Protein AF-A0A645DR63-F1 (afdb_monomer)

Foldseek 3Di:
DADVVVLAFAQDDDPVLVVVVQDHRAGSPPSDNPAPLVVQLVLDLVCLVSLLVVLCSHNQQVCLNPPDADDPQQLVVVVPDDPVRLLVVLLVQLCVQQVAAPVRDPCFPPQDDPPDYLLSSLCRNNLSRGLSSCCRRHVQHSRHGQDVVNSNSSSSSSVVSVVVSND

Mean predicted aligned error: 3.72 Å

Sequence (167 aa):
MTDCTNNLHSFRTNKTLQKKGVEKGCCRECRSSLVDWERIYKKDITDFDYLRDAFKLEMIRNVFWTIKQPDEKMKKYIHDKSPEQLEELVHKRLKTTLSKPKKENDWDGRQTPFDGNLINWAQHATGTCCRQCLEEWYGIGANSEISDSDYAYLGQVILQYISEKME

Radius of gyration: 15.8 Å; Cα contacts (8 Å, |Δi|>4): 211; chains: 1; bounding box: 40×32×43 Å

Structure (mmCIF, N/CA/C/O backbone):
data_AF-A0A645DR63-F1
#
_entry.id   AF-A0A645DR63-F1
#
loop_
_atom_site.group_PDB
_atom_site.id
_atom_site.type_symbol
_atom_site.label_atom_id
_atom_site.label_alt_id
_atom_site.label_comp_id
_atom_site.label_asym_id
_atom_site.label_entity_id
_atom_site.label_seq_id
_atom_site.pdbx_PDB_ins_code
_atom_site.Cartn_x
_atom_site.Cartn_y
_atom_site.Cartn_z
_atom_site.occupancy
_atom_site.B_iso_or_equiv
_atom_site.auth_seq_id
_atom_site.auth_comp_id
_atom_site.auth_asym_id
_atom_site.auth_atom_id
_atom_site.pdbx_PDB_model_num
ATOM 1 N N . MET A 1 1 ? 17.002 3.287 -0.727 1.00 72.75 1 MET A N 1
ATOM 2 C CA . MET A 1 1 ? 18.080 2.508 -0.098 1.00 72.75 1 MET A CA 1
ATOM 3 C C . MET A 1 1 ? 17.731 1.043 -0.282 1.00 72.75 1 MET A C 1
ATOM 5 O O . MET A 1 1 ? 16.552 0.764 -0.472 1.00 72.75 1 MET A O 1
ATOM 9 N N . THR A 1 2 ? 18.714 0.161 -0.304 1.00 87.81 2 THR A N 1
ATOM 10 C CA . THR A 1 2 ? 18.552 -1.283 -0.511 1.00 87.81 2 THR A CA 1
ATOM 11 C C . THR A 1 2 ? 19.573 -1.989 0.372 1.00 87.81 2 THR A C 1
ATOM 13 O O . THR A 1 2 ? 20.623 -1.422 0.657 1.00 87.81 2 THR A O 1
ATOM 16 N N . ASP A 1 3 ? 19.233 -3.184 0.831 1.00 93.19 3 ASP A N 1
ATOM 17 C CA . ASP A 1 3 ? 20.101 -4.101 1.565 1.00 93.19 3 ASP A CA 1
ATOM 18 C C . ASP A 1 3 ? 19.784 -5.514 1.058 1.00 93.19 3 ASP A C 1
ATOM 20 O O . ASP A 1 3 ? 19.113 -6.328 1.697 1.00 93.19 3 ASP A O 1
ATOM 24 N N . CYS A 1 4 ? 20.201 -5.757 -0.188 1.00 94.44 4 CYS A N 1
ATOM 25 C CA . CYS A 1 4 ? 19.862 -6.982 -0.909 1.00 94.44 4 CYS A CA 1
ATOM 26 C C . CYS A 1 4 ? 20.424 -8.228 -0.207 1.00 94.44 4 CYS A C 1
ATOM 28 O O . CYS A 1 4 ? 19.837 -9.300 -0.317 1.00 94.44 4 CYS A O 1
ATOM 30 N N . THR A 1 5 ? 21.531 -8.082 0.529 1.00 94.38 5 THR A N 1
ATOM 31 C CA . THR A 1 5 ? 22.155 -9.143 1.331 1.00 94.38 5 THR A CA 1
ATOM 32 C C . THR A 1 5 ? 21.250 -9.656 2.444 1.00 94.38 5 THR A C 1
ATOM 34 O O . THR A 1 5 ? 21.256 -10.852 2.715 1.00 94.38 5 THR A O 1
ATOM 37 N N . ASN A 1 6 ? 20.421 -8.786 3.026 1.00 92.62 6 ASN A N 1
ATOM 38 C CA . ASN A 1 6 ? 19.430 -9.148 4.042 1.00 92.62 6 ASN A CA 1
ATOM 39 C C . ASN A 1 6 ? 18.011 -9.299 3.463 1.00 92.62 6 ASN A C 1
ATOM 41 O O . ASN A 1 6 ? 17.025 -9.213 4.190 1.00 92.62 6 ASN A O 1
ATOM 45 N N . ASN A 1 7 ? 17.899 -9.525 2.149 1.00 93.69 7 ASN A N 1
ATOM 46 C CA . ASN A 1 7 ? 16.634 -9.674 1.428 1.00 93.69 7 ASN A CA 1
ATOM 47 C C . ASN A 1 7 ? 15.703 -8.440 1.501 1.00 93.69 7 ASN A C 1
ATOM 49 O O . ASN A 1 7 ? 14.481 -8.572 1.433 1.00 93.69 7 ASN A O 1
ATOM 53 N N . LEU A 1 8 ? 16.283 -7.238 1.616 1.00 95.69 8 LEU A N 1
ATOM 54 C CA . LEU A 1 8 ? 15.565 -5.961 1.635 1.00 95.69 8 LEU A CA 1
ATOM 55 C C . LEU A 1 8 ? 15.841 -5.168 0.353 1.00 95.69 8 LEU A C 1
ATOM 57 O O . LEU A 1 8 ? 16.920 -4.620 0.120 1.00 95.69 8 LEU A O 1
ATOM 61 N N . HIS A 1 9 ? 14.826 -5.066 -0.489 1.00 96.12 9 HIS A N 1
ATOM 62 C CA . HIS A 1 9 ? 14.916 -4.588 -1.863 1.00 96.12 9 HIS A CA 1
ATOM 63 C C . HIS A 1 9 ? 14.176 -3.264 -2.055 1.00 96.12 9 HIS A C 1
ATOM 65 O O . HIS A 1 9 ? 13.557 -2.713 -1.148 1.00 96.12 9 HIS A O 1
ATOM 71 N N . SER A 1 10 ? 14.264 -2.701 -3.255 1.00 94.50 10 SER A N 1
ATOM 72 C CA . SER A 1 10 ? 13.472 -1.538 -3.655 1.00 94.50 10 SER A CA 1
ATOM 73 C C . SER A 1 10 ? 13.121 -1.707 -5.121 1.00 94.50 10 SER A C 1
ATOM 75 O O . SER A 1 10 ? 14.017 -1.747 -5.967 1.00 94.50 10 SER A O 1
ATOM 77 N N . PHE A 1 11 ? 11.829 -1.854 -5.394 1.00 94.25 11 PHE A N 1
ATOM 78 C CA . PHE A 1 11 ? 11.312 -2.260 -6.702 1.00 94.25 11 PHE A CA 1
ATOM 79 C C . PHE A 1 11 ? 10.943 -1.072 -7.594 1.00 94.25 11 PHE A C 1
ATOM 81 O O . PHE A 1 11 ? 10.876 -1.179 -8.821 1.00 94.25 11 PHE A O 1
ATOM 88 N N . ARG A 1 12 ? 10.784 0.106 -6.988 1.00 89.62 12 ARG A N 1
ATOM 89 C CA . ARG A 1 12 ? 10.609 1.358 -7.707 1.00 89.62 12 ARG A CA 1
ATOM 90 C C . ARG A 1 12 ? 11.807 1.665 -8.600 1.00 89.62 12 ARG A C 1
ATOM 92 O O . ARG A 1 12 ? 12.928 1.894 -8.135 1.00 89.62 12 ARG A O 1
ATOM 99 N N . THR A 1 13 ? 11.527 1.813 -9.889 1.00 85.81 13 THR A N 1
ATOM 100 C CA . THR A 1 13 ? 12.512 2.225 -10.893 1.00 85.81 13 THR A CA 1
ATOM 101 C C . THR A 1 13 ? 12.277 3.669 -11.342 1.00 85.81 13 THR A C 1
ATOM 103 O O . THR A 1 13 ? 11.311 4.331 -10.959 1.00 85.81 13 THR A O 1
ATOM 106 N N . ASN A 1 14 ? 13.206 4.204 -12.131 1.00 87.69 14 ASN A N 1
ATOM 107 C CA . ASN A 1 14 ? 13.060 5.489 -12.808 1.00 87.69 14 ASN A CA 1
ATOM 108 C C . ASN A 1 14 ? 13.636 5.386 -14.227 1.00 87.6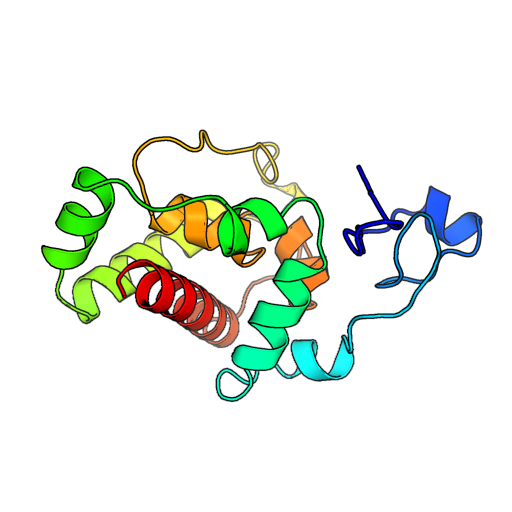9 14 ASN A C 1
ATOM 110 O O . ASN A 1 14 ? 14.319 4.414 -14.553 1.00 87.69 14 ASN A O 1
ATOM 114 N N . LYS A 1 15 ? 13.404 6.403 -15.065 1.00 88.69 15 LYS A N 1
ATOM 115 C CA . LYS A 1 15 ? 13.863 6.406 -16.467 1.00 88.69 15 LYS A CA 1
ATOM 116 C C . LYS A 1 15 ? 15.371 6.161 -16.606 1.00 88.69 15 LYS A C 1
ATOM 118 O O . LYS A 1 15 ? 15.798 5.520 -17.558 1.00 88.69 15 LYS A O 1
ATOM 123 N N . THR A 1 16 ? 16.180 6.651 -15.669 1.00 91.62 16 THR A N 1
ATOM 124 C CA . THR A 1 16 ? 17.636 6.450 -15.685 1.00 91.62 16 THR A CA 1
ATOM 125 C C . THR A 1 16 ? 18.006 4.992 -15.426 1.00 91.62 16 THR A C 1
ATOM 127 O O . THR A 1 16 ? 18.857 4.452 -16.124 1.00 91.62 16 THR A O 1
ATOM 130 N N . LEU A 1 17 ? 17.362 4.340 -14.456 1.00 90.00 17 LEU A N 1
ATOM 131 C CA . LEU A 1 17 ? 17.579 2.923 -14.152 1.00 90.00 17 LEU A CA 1
ATOM 132 C C . LEU A 1 17 ? 17.078 2.017 -15.281 1.00 90.00 17 LEU A C 1
ATOM 134 O O . LEU A 1 17 ? 17.780 1.088 -15.668 1.00 90.00 17 LEU A O 1
ATOM 138 N N . GLN A 1 18 ? 15.930 2.343 -15.875 1.00 90.00 18 GLN A N 1
ATOM 139 C CA . GLN A 1 18 ? 15.395 1.614 -17.029 1.00 90.00 18 GLN A CA 1
ATOM 140 C C . GLN A 1 18 ? 16.350 1.678 -18.227 1.00 90.00 18 GLN A C 1
ATOM 142 O O . GLN A 1 18 ? 16.652 0.655 -18.830 1.00 90.00 18 GLN A O 1
ATOM 147 N N . LYS A 1 19 ? 16.936 2.851 -18.510 1.00 92.62 19 LYS A N 1
ATOM 148 C CA . LYS A 1 19 ? 17.990 2.993 -19.534 1.00 92.62 19 LYS A CA 1
ATOM 149 C C . LYS A 1 19 ? 19.247 2.167 -19.240 1.00 92.62 19 LYS A C 1
ATOM 151 O O . LYS A 1 19 ? 19.984 1.846 -20.163 1.00 92.62 19 LYS A O 1
ATOM 156 N N . LYS A 1 20 ? 19.501 1.830 -17.973 1.00 91.25 20 LYS A N 1
ATOM 157 C CA . LYS A 1 20 ? 20.594 0.941 -17.543 1.00 91.25 20 LYS A CA 1
ATOM 158 C C . LYS A 1 20 ? 20.196 -0.546 -17.542 1.00 91.25 20 LYS A C 1
ATOM 160 O O . LYS A 1 20 ? 20.964 -1.368 -17.043 1.00 91.25 20 LYS A O 1
ATOM 165 N N . GLY A 1 21 ? 19.021 -0.884 -18.078 1.00 91.31 21 GLY A N 1
ATOM 166 C CA . GLY A 1 21 ? 18.520 -2.256 -18.191 1.00 91.31 21 GLY A CA 1
ATOM 167 C C . GLY A 1 21 ? 17.863 -2.800 -16.922 1.00 91.31 21 GLY A C 1
ATOM 168 O O . GLY A 1 21 ? 17.764 -4.011 -16.772 1.00 91.31 21 GLY A O 1
ATOM 169 N N . VAL A 1 22 ? 17.455 -1.941 -15.981 1.00 91.88 22 VAL A N 1
ATOM 170 C CA . VAL A 1 22 ? 16.666 -2.371 -14.815 1.00 91.88 22 VAL A CA 1
ATOM 171 C C . VAL A 1 22 ? 15.188 -2.395 -15.195 1.00 91.88 22 VAL A C 1
ATOM 173 O O . VAL A 1 22 ? 14.578 -1.342 -15.402 1.00 91.88 22 VAL A O 1
ATOM 176 N N . GLU A 1 23 ? 14.619 -3.592 -15.270 1.00 91.19 23 GLU A N 1
ATOM 177 C CA . GLU A 1 23 ? 13.201 -3.803 -15.565 1.00 91.19 23 GLU A CA 1
ATOM 178 C C . GLU A 1 23 ? 12.292 -3.268 -14.449 1.00 91.19 23 GLU A C 1
ATOM 180 O O . GLU A 1 23 ? 12.668 -3.224 -13.274 1.00 91.19 23 GLU A O 1
ATOM 185 N N . LYS A 1 24 ? 11.084 -2.818 -14.815 1.00 90.19 24 LYS A N 1
ATOM 186 C CA . LYS A 1 24 ? 10.094 -2.322 -13.847 1.00 90.19 24 LYS A CA 1
ATOM 187 C C . LYS A 1 24 ? 9.669 -3.469 -12.926 1.00 90.19 24 LYS A C 1
ATOM 189 O O . LYS A 1 24 ? 9.318 -4.532 -13.413 1.00 90.19 24 LYS A O 1
ATOM 194 N N . GLY A 1 25 ? 9.670 -3.224 -11.615 1.00 91.06 25 GLY A N 1
ATOM 195 C CA . GLY A 1 25 ? 9.283 -4.227 -10.623 1.00 91.06 25 GLY A CA 1
ATOM 196 C C . GLY A 1 25 ? 10.430 -5.135 -10.164 1.00 91.06 25 GLY A C 1
ATOM 197 O O . GLY A 1 25 ? 10.287 -5.836 -9.165 1.00 91.06 25 GLY A O 1
ATOM 198 N N . CYS A 1 26 ? 11.591 -5.082 -10.820 1.00 94.38 26 CYS A N 1
ATOM 199 C CA . CYS A 1 26 ? 12.804 -5.727 -10.328 1.00 94.38 26 CYS A CA 1
ATOM 200 C C . CYS A 1 26 ? 13.499 -4.857 -9.277 1.00 94.38 26 CYS A C 1
ATOM 202 O O . CYS A 1 26 ? 13.377 -3.627 -9.267 1.00 94.38 26 CYS A O 1
ATOM 204 N N . CYS A 1 27 ? 14.287 -5.487 -8.406 1.00 95.19 27 CYS A N 1
ATOM 205 C CA . CYS A 1 27 ? 15.115 -4.756 -7.461 1.00 95.19 27 CYS A CA 1
ATOM 206 C C . CYS A 1 27 ? 16.063 -3.812 -8.210 1.00 95.19 27 CYS A C 1
ATOM 208 O O . CYS A 1 27 ? 16.824 -4.215 -9.089 1.00 95.19 27 CYS A O 1
ATOM 210 N N . ARG A 1 28 ? 16.063 -2.536 -7.832 1.00 94.25 28 ARG A N 1
ATOM 211 C CA . ARG A 1 28 ? 16.845 -1.496 -8.509 1.00 94.25 28 ARG A CA 1
ATOM 212 C C . ARG A 1 28 ? 18.367 -1.678 -8.453 1.00 94.25 28 ARG A C 1
ATOM 214 O O . ARG A 1 28 ? 19.072 -0.983 -9.182 1.00 94.25 28 ARG A O 1
ATOM 221 N N . GLU A 1 29 ? 18.861 -2.537 -7.561 1.00 93.06 29 GLU A N 1
ATOM 222 C CA . GLU A 1 29 ? 20.289 -2.792 -7.350 1.00 93.06 29 GLU A CA 1
ATOM 223 C C . GLU A 1 29 ? 20.700 -4.169 -7.880 1.00 93.06 29 GLU A C 1
ATOM 225 O O . GLU A 1 29 ? 21.437 -4.241 -8.862 1.00 93.06 29 GLU A O 1
ATOM 230 N N . CYS A 1 30 ? 20.180 -5.256 -7.300 1.00 94.25 30 CYS A N 1
ATOM 231 C CA . CYS A 1 30 ? 20.541 -6.618 -7.710 1.00 94.25 30 CYS A CA 1
ATOM 232 C C . CYS A 1 30 ? 19.726 -7.162 -8.897 1.00 94.25 30 CYS A C 1
ATOM 234 O O . CYS A 1 30 ? 20.032 -8.243 -9.391 1.00 94.25 30 CYS A O 1
ATOM 236 N N . ARG A 1 31 ? 18.716 -6.419 -9.381 1.00 94.19 31 ARG A N 1
ATOM 237 C CA . ARG A 1 31 ? 17.856 -6.765 -10.533 1.00 94.19 31 ARG A CA 1
ATOM 238 C C . ARG A 1 31 ? 17.019 -8.032 -10.369 1.00 94.19 31 ARG A C 1
ATOM 240 O O . ARG A 1 31 ? 16.430 -8.490 -11.341 1.00 94.19 31 ARG A O 1
ATOM 247 N N . SER A 1 32 ? 16.930 -8.577 -9.160 1.00 94.25 32 SER A N 1
ATOM 248 C CA . SER A 1 32 ? 16.075 -9.723 -8.876 1.00 94.25 32 SER A CA 1
ATOM 249 C C . SER A 1 32 ? 14.601 -9.382 -9.113 1.00 94.25 32 SER A C 1
ATOM 251 O O . SER A 1 32 ? 14.121 -8.317 -8.710 1.00 94.25 32 SER A O 1
ATOM 253 N N . SER A 1 33 ? 13.882 -10.301 -9.752 1.00 94.31 33 SER A N 1
ATOM 254 C CA . SER A 1 33 ? 12.423 -10.276 -9.843 1.00 94.31 33 SER A CA 1
ATOM 255 C C . SER A 1 33 ? 11.870 -11.197 -8.759 1.00 94.31 33 SER A C 1
ATOM 257 O O . SER A 1 33 ? 11.883 -12.415 -8.908 1.00 94.31 33 SER A O 1
ATOM 259 N N . LEU A 1 34 ? 11.506 -10.616 -7.615 1.00 95.88 34 LEU A N 1
ATOM 260 C CA . LEU A 1 34 ? 11.056 -11.365 -6.429 1.00 95.88 34 LEU A CA 1
ATOM 261 C C . LEU A 1 34 ? 9.551 -11.252 -6.184 1.00 95.88 34 LEU A C 1
ATOM 263 O O . LEU A 1 34 ? 9.003 -11.994 -5.375 1.00 95.88 34 LEU A O 1
ATOM 267 N N . VAL A 1 35 ? 8.903 -10.302 -6.853 1.00 96.75 35 VAL A N 1
ATOM 268 C CA . VAL A 1 35 ? 7.487 -9.995 -6.685 1.00 96.75 35 VAL A CA 1
ATOM 269 C C . VAL A 1 35 ? 6.767 -10.352 -7.978 1.00 96.75 35 VAL A C 1
ATOM 271 O O . VAL A 1 35 ? 7.140 -9.899 -9.058 1.00 96.75 35 VAL A O 1
ATOM 274 N N . ASP A 1 36 ? 5.725 -11.161 -7.852 1.00 97.19 36 ASP A N 1
ATOM 275 C CA . ASP A 1 36 ? 4.773 -11.475 -8.905 1.00 97.19 36 ASP A CA 1
ATOM 276 C C . ASP A 1 36 ? 3.779 -10.313 -9.013 1.00 97.19 36 ASP A C 1
ATOM 278 O O . ASP A 1 36 ? 2.753 -10.244 -8.331 1.00 97.19 36 ASP A O 1
ATOM 282 N N . TRP A 1 37 ? 4.139 -9.336 -9.842 1.00 96.19 37 TRP A N 1
ATOM 283 C CA . TRP A 1 37 ? 3.330 -8.138 -10.050 1.00 96.19 37 TRP A CA 1
ATOM 284 C C . TRP A 1 37 ? 1.999 -8.446 -10.733 1.00 96.19 37 TRP A C 1
ATOM 286 O O . TRP A 1 37 ? 1.017 -7.760 -10.461 1.00 96.19 37 TRP A O 1
ATOM 296 N N . GLU A 1 38 ? 1.933 -9.479 -11.577 1.00 96.25 38 GLU A N 1
ATOM 297 C CA . GLU A 1 38 ? 0.680 -9.889 -12.216 1.00 96.25 38 GLU A CA 1
ATOM 298 C C . GLU A 1 38 ? -0.315 -10.407 -11.179 1.00 96.25 38 GLU A C 1
ATOM 300 O O . GLU A 1 38 ? -1.498 -10.069 -11.238 1.00 96.25 38 GLU A O 1
ATOM 305 N N . ARG A 1 39 ? 0.163 -11.170 -10.190 1.00 97.44 39 ARG A N 1
ATOM 306 C CA . ARG A 1 39 ? -0.637 -11.614 -9.045 1.00 97.44 39 ARG A CA 1
ATOM 307 C C . ARG A 1 39 ? -1.166 -10.436 -8.229 1.00 97.44 39 ARG A C 1
ATOM 309 O O . ARG A 1 39 ? -2.366 -10.373 -7.981 1.00 97.44 39 ARG A O 1
ATOM 316 N N . ILE A 1 40 ? -0.317 -9.460 -7.901 1.00 97.31 40 ILE A N 1
ATOM 317 C CA . ILE A 1 40 ? -0.737 -8.282 -7.123 1.00 97.31 40 ILE A CA 1
ATOM 318 C C . ILE A 1 40 ? -1.722 -7.399 -7.905 1.00 97.31 40 ILE A C 1
ATOM 320 O O . ILE A 1 40 ? -2.698 -6.902 -7.340 1.00 97.31 40 ILE A O 1
ATOM 324 N N . TYR A 1 41 ? -1.510 -7.199 -9.208 1.00 97.12 41 TYR A N 1
ATOM 325 C CA . TYR A 1 41 ? -2.351 -6.315 -10.023 1.00 97.12 41 TYR A CA 1
ATOM 326 C C . TYR A 1 41 ? -3.762 -6.858 -10.273 1.00 97.12 41 TYR A C 1
ATOM 328 O O . TYR A 1 41 ? -4.634 -6.083 -10.670 1.00 97.12 41 TYR A O 1
ATOM 336 N N . LYS A 1 42 ? -4.025 -8.136 -9.964 1.00 97.25 42 LYS A N 1
ATOM 337 C CA . LYS A 1 42 ? -5.392 -8.680 -9.883 1.00 97.25 42 LYS A CA 1
ATOM 338 C C . LYS A 1 42 ? -6.212 -8.055 -8.755 1.00 97.25 42 LYS A C 1
ATOM 340 O O . LYS A 1 42 ? -7.435 -8.088 -8.842 1.00 97.25 42 LYS A O 1
ATOM 345 N N . LYS A 1 43 ? -5.555 -7.469 -7.742 1.00 97.25 43 LYS A N 1
ATOM 346 C CA . LYS A 1 43 ? -6.193 -6.822 -6.583 1.00 97.25 43 LYS A CA 1
ATOM 347 C C . LYS A 1 43 ? -7.189 -7.754 -5.884 1.00 97.25 43 LYS A C 1
ATOM 349 O O . LYS A 1 43 ? -8.310 -7.369 -5.561 1.00 97.25 43 LYS A O 1
ATOM 354 N N . ASP A 1 44 ? -6.770 -8.998 -5.686 1.00 97.12 44 ASP A N 1
ATOM 355 C CA . ASP A 1 44 ? -7.547 -10.008 -4.978 1.00 97.12 44 ASP A CA 1
ATOM 356 C C . ASP A 1 44 ? -7.232 -9.942 -3.482 1.00 97.12 44 ASP A C 1
ATOM 358 O O . ASP A 1 44 ? -6.139 -10.298 -3.045 1.00 97.12 44 ASP A O 1
ATOM 362 N N . ILE A 1 45 ? -8.190 -9.467 -2.685 1.00 97.12 45 ILE A N 1
ATOM 363 C CA . ILE A 1 45 ? -8.010 -9.335 -1.235 1.00 97.12 45 ILE A CA 1
ATOM 364 C C . ILE A 1 45 ? -7.879 -10.691 -0.533 1.00 97.12 45 ILE A C 1
ATOM 366 O O . ILE A 1 45 ? -7.303 -10.764 0.549 1.00 97.12 45 ILE A O 1
ATOM 370 N N . THR A 1 46 ? -8.385 -11.771 -1.136 1.00 97.38 46 THR A N 1
ATOM 371 C CA . THR A 1 46 ? -8.258 -13.117 -0.557 1.00 97.38 46 THR A CA 1
ATOM 372 C C . THR A 1 46 ? -6.815 -13.617 -0.582 1.00 97.38 46 THR A C 1
ATOM 374 O O . THR A 1 46 ? -6.457 -14.519 0.169 1.00 97.38 46 THR A O 1
ATOM 377 N N . ASP A 1 47 ? -5.967 -12.969 -1.381 1.00 97.06 47 ASP A N 1
ATOM 378 C CA . ASP A 1 47 ? -4.546 -13.248 -1.533 1.00 97.06 47 ASP A CA 1
ATOM 379 C C . ASP A 1 47 ? -3.656 -12.251 -0.761 1.00 97.06 47 ASP A C 1
ATOM 381 O O . ASP A 1 47 ? -2.502 -11.977 -1.110 1.00 97.06 47 ASP A O 1
ATOM 385 N N . PHE A 1 48 ? -4.200 -11.666 0.310 1.00 97.38 48 PHE A N 1
ATOM 386 C CA . PHE A 1 48 ? -3.509 -10.661 1.115 1.00 97.38 48 PHE A CA 1
ATOM 387 C C . PHE A 1 48 ? -2.201 -11.173 1.733 1.00 97.38 48 PHE A C 1
ATOM 389 O O . PHE A 1 48 ? -1.242 -10.408 1.833 1.00 97.38 48 PHE A O 1
ATOM 396 N N . ASP A 1 49 ? -2.120 -12.458 2.089 1.00 97.88 49 ASP A N 1
ATOM 397 C CA . ASP A 1 49 ? -0.901 -13.060 2.641 1.00 97.88 49 ASP A CA 1
ATOM 398 C C . ASP A 1 49 ? 0.302 -12.884 1.706 1.00 97.88 49 ASP A C 1
ATOM 400 O O . ASP A 1 49 ? 1.393 -12.513 2.149 1.00 97.88 49 ASP A O 1
ATOM 404 N N . TYR A 1 50 ? 0.092 -13.079 0.400 1.00 98.25 50 TYR A N 1
ATOM 405 C CA . TYR A 1 50 ? 1.135 -12.868 -0.596 1.00 98.25 50 TYR A CA 1
ATOM 406 C C . TYR A 1 50 ? 1.544 -11.397 -0.673 1.00 98.25 50 TYR A C 1
ATOM 408 O O . TYR A 1 50 ? 2.734 -11.074 -0.671 1.00 98.25 50 TYR A O 1
ATOM 416 N N . LEU A 1 51 ? 0.560 -10.495 -0.710 1.00 98.00 51 LEU A N 1
ATOM 417 C CA . LEU A 1 51 ? 0.800 -9.056 -0.763 1.00 98.00 51 LEU A CA 1
ATOM 418 C C . LEU A 1 51 ? 1.584 -8.568 0.468 1.00 98.00 51 LEU A C 1
ATOM 420 O O . LEU A 1 51 ? 2.561 -7.828 0.331 1.00 98.00 51 LEU A O 1
ATOM 424 N N . ARG A 1 52 ? 1.200 -9.021 1.665 1.00 97.38 52 ARG A N 1
ATOM 425 C CA . ARG A 1 52 ? 1.916 -8.768 2.920 1.00 97.38 52 ARG A CA 1
ATOM 426 C C . ARG A 1 52 ? 3.369 -9.209 2.822 1.00 97.38 52 ARG A C 1
ATOM 428 O O . ARG A 1 52 ? 4.274 -8.446 3.167 1.00 97.38 52 ARG A O 1
ATOM 435 N N . ASP A 1 53 ? 3.606 -10.442 2.391 1.00 97.62 53 ASP A N 1
ATOM 436 C CA . ASP A 1 53 ? 4.957 -10.993 2.349 1.00 97.62 53 ASP A CA 1
ATOM 437 C C . ASP A 1 53 ? 5.815 -10.294 1.287 1.00 97.62 53 ASP A C 1
ATOM 439 O O . ASP A 1 53 ? 6.989 -10.013 1.535 1.00 97.62 53 ASP A O 1
ATOM 443 N N . ALA A 1 54 ? 5.214 -9.869 0.173 1.00 97.56 54 ALA A N 1
ATOM 444 C CA . ALA A 1 54 ? 5.869 -9.004 -0.800 1.00 97.56 54 ALA A CA 1
ATOM 445 C C . ALA A 1 54 ? 6.251 -7.637 -0.198 1.00 97.56 54 ALA A C 1
ATOM 447 O O . ALA A 1 54 ? 7.375 -7.174 -0.409 1.00 97.56 54 ALA A O 1
ATOM 448 N N . PHE A 1 55 ? 5.390 -7.000 0.608 1.00 97.38 55 PHE A N 1
ATOM 449 C CA . PHE A 1 55 ? 5.745 -5.742 1.281 1.00 97.38 55 PHE A CA 1
ATOM 450 C C . PHE A 1 55 ? 6.934 -5.889 2.235 1.00 97.38 55 PHE A C 1
ATOM 452 O O . PHE A 1 55 ? 7.740 -4.962 2.356 1.00 97.38 55 PHE A O 1
ATOM 459 N N . LYS A 1 56 ? 7.087 -7.046 2.894 1.00 96.50 56 LYS A N 1
ATOM 460 C CA . LYS A 1 56 ? 8.241 -7.325 3.767 1.00 96.50 56 LYS A CA 1
ATOM 461 C C . LYS A 1 56 ? 9.560 -7.374 2.994 1.00 96.50 56 LYS A C 1
ATOM 463 O O . LYS A 1 56 ? 10.598 -7.102 3.592 1.00 96.50 56 LYS A O 1
ATOM 468 N N . LEU A 1 57 ? 9.538 -7.662 1.692 1.00 96.56 57 LEU A N 1
ATOM 469 C CA . LEU A 1 57 ? 10.735 -7.625 0.849 1.00 96.56 57 LEU A CA 1
ATOM 470 C C . LEU A 1 57 ? 11.189 -6.202 0.532 1.00 96.56 57 LEU A C 1
ATOM 472 O O . LEU A 1 57 ? 12.329 -6.013 0.121 1.00 96.56 57 LEU A O 1
ATOM 476 N N . GLU A 1 58 ? 10.339 -5.186 0.684 1.00 95.25 58 GLU A N 1
ATOM 477 C CA . GLU A 1 58 ? 10.718 -3.821 0.348 1.00 95.25 58 GLU A CA 1
ATOM 478 C C . GLU A 1 58 ? 11.285 -3.073 1.555 1.00 95.25 58 GLU A C 1
ATOM 480 O O . GLU A 1 58 ? 10.608 -2.866 2.558 1.00 95.25 58 GLU A O 1
ATOM 485 N N . MET A 1 59 ? 12.510 -2.566 1.421 1.00 93.00 59 MET A N 1
ATOM 486 C CA . MET A 1 59 ? 13.277 -1.923 2.488 1.00 93.00 59 MET A CA 1
ATOM 487 C C . MET A 1 59 ? 12.488 -0.844 3.242 1.00 93.00 59 MET A C 1
ATOM 489 O O . MET A 1 59 ? 12.486 -0.803 4.469 1.00 93.00 59 MET A O 1
ATOM 493 N N . ILE A 1 60 ? 11.777 0.028 2.522 1.00 91.88 60 ILE A N 1
ATOM 494 C CA . ILE A 1 60 ? 11.043 1.131 3.159 1.00 91.88 60 ILE A CA 1
ATOM 495 C C . ILE A 1 60 ? 9.755 0.685 3.861 1.00 91.88 60 ILE A C 1
ATOM 497 O O . ILE A 1 60 ? 9.275 1.401 4.738 1.00 91.88 60 ILE A O 1
ATOM 501 N N . ARG A 1 61 ? 9.196 -0.475 3.493 1.00 93.94 61 ARG A N 1
ATOM 502 C CA . ARG A 1 61 ? 7.948 -1.005 4.063 1.00 93.94 61 ARG A CA 1
ATOM 503 C C . ARG A 1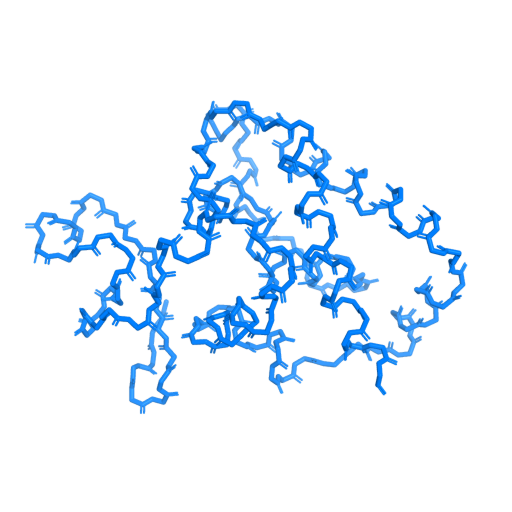 61 ? 8.212 -2.052 5.140 1.00 93.94 61 ARG A C 1
ATOM 505 O O . ARG A 1 61 ? 7.453 -2.109 6.102 1.00 93.94 61 ARG A O 1
ATOM 512 N N . ASN A 1 62 ? 9.313 -2.801 5.040 1.00 95.12 62 ASN A N 1
ATOM 513 C CA . ASN A 1 62 ? 9.694 -3.870 5.961 1.00 95.12 62 ASN A CA 1
ATOM 514 C C . ASN A 1 62 ? 9.575 -3.449 7.429 1.00 95.12 62 ASN A C 1
ATOM 516 O O . ASN A 1 62 ? 8.916 -4.136 8.201 1.00 95.12 62 ASN A O 1
ATOM 520 N N . VAL A 1 63 ? 10.107 -2.275 7.787 1.00 92.81 63 VAL A N 1
ATOM 521 C CA . VAL A 1 63 ? 10.085 -1.752 9.163 1.00 92.81 63 VAL A CA 1
ATOM 522 C C . VAL A 1 63 ? 8.679 -1.686 9.770 1.00 92.81 63 VAL A C 1
ATOM 524 O O . VAL A 1 63 ? 8.531 -1.890 10.972 1.00 92.81 63 VAL A O 1
ATOM 527 N N . PHE A 1 64 ? 7.640 -1.428 8.968 1.00 94.19 64 PHE A N 1
ATOM 528 C CA . PHE A 1 64 ? 6.257 -1.379 9.449 1.00 94.19 64 PHE A CA 1
ATOM 529 C C . PHE A 1 64 ? 5.710 -2.770 9.756 1.00 94.19 64 PHE A C 1
ATOM 531 O O . PHE A 1 64 ? 4.930 -2.934 10.687 1.00 94.19 64 PHE A O 1
ATOM 538 N N . TRP A 1 65 ? 6.157 -3.782 9.023 1.00 95.00 65 TRP A N 1
ATOM 539 C CA . TRP A 1 65 ? 5.718 -5.159 9.199 1.00 95.00 65 TRP A CA 1
ATOM 540 C C . TRP A 1 65 ? 6.511 -5.891 10.285 1.00 95.00 65 TRP A C 1
ATOM 542 O O . TRP A 1 65 ? 5.909 -6.614 11.070 1.00 95.00 65 TRP A O 1
ATOM 552 N N . THR A 1 66 ? 7.822 -5.662 10.388 1.00 92.81 66 THR A N 1
ATOM 553 C CA . THR A 1 66 ? 8.733 -6.487 11.205 1.00 92.81 66 THR A CA 1
ATOM 554 C C . THR A 1 66 ? 9.156 -5.856 12.530 1.00 92.81 66 THR A C 1
ATOM 556 O O . THR A 1 66 ? 9.339 -6.570 13.510 1.00 92.81 66 THR A O 1
ATOM 559 N N . ILE A 1 67 ? 9.329 -4.531 12.573 1.00 90.75 67 ILE A N 1
ATOM 560 C CA . ILE A 1 67 ? 9.961 -3.841 13.710 1.00 90.75 67 ILE A CA 1
ATOM 561 C C . ILE A 1 67 ? 8.944 -2.998 14.478 1.00 90.75 67 ILE A C 1
ATOM 563 O O . ILE A 1 67 ? 8.895 -3.032 15.706 1.00 90.75 67 ILE A O 1
ATOM 567 N N . LYS A 1 68 ? 8.141 -2.200 13.769 1.00 90.88 68 LYS A N 1
ATOM 568 C CA . LYS A 1 68 ? 7.197 -1.276 14.394 1.00 90.88 68 LYS A CA 1
ATOM 569 C C . LYS A 1 68 ? 6.021 -2.024 15.009 1.00 90.88 68 LYS A C 1
ATOM 571 O O . LYS A 1 68 ? 5.363 -2.831 14.347 1.00 90.88 68 LYS A O 1
ATOM 576 N N . GLN A 1 69 ? 5.730 -1.655 16.252 1.00 92.25 69 GLN A N 1
ATOM 577 C CA . GLN A 1 69 ? 4.555 -2.083 16.995 1.00 92.25 69 GLN A CA 1
ATOM 578 C C . GLN A 1 69 ? 3.768 -0.857 17.463 1.00 92.25 69 GLN A C 1
ATOM 580 O O . GLN A 1 69 ? 4.396 0.127 17.873 1.00 92.25 69 GLN A O 1
ATOM 585 N N . PRO A 1 70 ? 2.428 -0.861 17.339 1.00 92.56 70 PRO A N 1
ATOM 586 C CA . PRO A 1 70 ? 1.616 0.252 17.805 1.00 92.56 70 PRO A CA 1
ATOM 587 C C . PRO A 1 70 ? 1.720 0.375 19.323 1.00 92.56 70 PRO A C 1
ATOM 589 O O . PRO A 1 70 ? 1.691 -0.624 20.043 1.00 92.56 70 PRO A O 1
ATOM 592 N N . ASP A 1 71 ? 1.826 1.611 19.802 1.00 92.44 71 ASP A N 1
ATOM 593 C CA . ASP A 1 71 ? 1.744 1.896 21.230 1.00 92.44 71 ASP A CA 1
ATOM 594 C C . ASP A 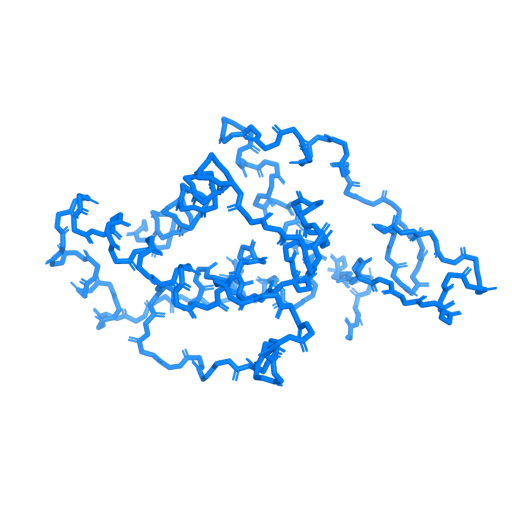1 71 ? 0.301 1.748 21.752 1.00 92.44 71 ASP A C 1
ATOM 596 O O . ASP A 1 71 ? -0.668 1.654 20.992 1.00 92.44 71 ASP A O 1
ATOM 600 N N . GLU A 1 72 ? 0.145 1.771 23.075 1.00 92.31 72 GLU A N 1
ATOM 601 C CA . GLU A 1 72 ? -1.160 1.634 23.732 1.00 92.31 72 GLU A CA 1
ATOM 602 C C . GLU A 1 72 ? -2.165 2.720 23.323 1.00 92.31 72 GLU A C 1
ATOM 604 O O . GLU A 1 72 ? -3.371 2.477 23.276 1.00 92.31 72 GLU A O 1
ATOM 609 N N . LYS A 1 73 ? -1.695 3.926 22.982 1.00 92.06 73 LYS A N 1
ATOM 610 C CA . LYS A 1 73 ? -2.569 5.023 22.554 1.00 92.06 73 LYS A CA 1
ATOM 611 C C . LYS A 1 73 ? -3.139 4.749 21.164 1.00 92.06 73 LYS A C 1
ATOM 613 O O . LYS A 1 73 ? -4.326 4.986 20.941 1.00 92.06 73 LYS A O 1
ATOM 618 N N . MET A 1 74 ? -2.317 4.251 20.242 1.00 93.19 74 MET A N 1
ATOM 619 C CA . MET A 1 74 ? -2.750 3.824 18.913 1.00 93.19 74 MET A CA 1
ATOM 620 C C . MET A 1 74 ? -3.725 2.654 19.009 1.00 93.19 74 MET A C 1
ATOM 622 O O . MET A 1 74 ? -4.792 2.718 18.400 1.00 93.19 74 MET A O 1
ATOM 626 N N . LYS A 1 75 ? -3.396 1.633 19.811 1.00 93.44 75 LYS A N 1
ATOM 627 C CA . LYS A 1 75 ? -4.271 0.472 20.018 1.00 93.44 75 LYS A CA 1
ATOM 628 C C . LYS A 1 75 ? -5.627 0.892 20.574 1.00 93.44 75 LYS A C 1
ATOM 630 O O . LYS A 1 75 ? -6.659 0.562 19.996 1.00 93.44 75 LYS A O 1
ATOM 635 N N . LYS A 1 76 ? -5.634 1.710 21.630 1.00 93.75 76 LYS A N 1
ATOM 636 C CA . LYS A 1 76 ? -6.866 2.251 22.213 1.00 93.75 76 LYS A CA 1
ATOM 637 C C . LYS A 1 76 ? -7.691 3.047 21.201 1.00 93.75 76 LYS A C 1
ATOM 639 O O . LYS A 1 76 ? -8.897 2.851 21.114 1.00 93.75 76 LYS A O 1
ATOM 644 N N . TYR A 1 77 ? -7.055 3.913 20.410 1.00 92.88 77 TYR A N 1
ATOM 645 C CA . TYR A 1 77 ? -7.762 4.719 19.411 1.00 92.88 77 TYR A CA 1
ATOM 646 C C . TYR A 1 77 ? -8.548 3.864 18.407 1.00 92.88 77 TYR A C 1
ATOM 648 O O . TYR A 1 77 ? -9.673 4.234 18.060 1.00 92.88 77 TYR A O 1
ATOM 656 N N . ILE A 1 78 ? -7.955 2.748 17.969 1.00 95.00 78 ILE A N 1
ATOM 657 C CA . ILE A 1 78 ? -8.570 1.784 17.050 1.00 95.00 78 ILE A CA 1
ATOM 658 C C . ILE A 1 78 ? -9.641 0.953 17.758 1.00 95.00 78 ILE A C 1
ATOM 660 O O . ILE A 1 78 ? -10.739 0.830 17.231 1.00 95.00 78 ILE A O 1
ATOM 664 N N . HIS A 1 79 ? -9.362 0.453 18.964 1.00 93.69 79 HIS A N 1
ATOM 665 C CA . HIS A 1 79 ? -10.323 -0.304 19.772 1.00 93.69 79 HIS A CA 1
ATOM 666 C C . HIS A 1 79 ? -11.603 0.499 20.077 1.00 93.69 79 HIS A C 1
ATOM 668 O O . HIS A 1 79 ? -12.700 -0.047 20.089 1.00 93.69 79 HIS A O 1
ATOM 674 N N . ASP A 1 80 ? -11.486 1.814 20.275 1.00 94.25 80 ASP A N 1
ATOM 675 C CA . ASP A 1 80 ? -12.617 2.717 20.526 1.00 94.25 80 ASP A CA 1
ATOM 676 C C . ASP A 1 80 ? -13.451 3.027 19.255 1.00 94.25 80 ASP A C 1
ATOM 678 O O . ASP A 1 80 ? -14.179 4.027 19.227 1.00 94.25 80 ASP A O 1
ATOM 682 N N . LYS A 1 81 ? -13.295 2.277 18.155 1.00 95.31 81 LYS A N 1
ATOM 683 C CA . LYS A 1 81 ? -14.065 2.442 16.909 1.00 95.31 81 LYS A CA 1
ATOM 684 C C . LYS A 1 81 ? -14.814 1.164 16.567 1.00 95.31 81 LYS A C 1
ATOM 686 O O . LYS A 1 81 ? -14.262 0.074 16.665 1.00 95.31 81 LYS A O 1
ATOM 691 N N . SER A 1 82 ? -16.054 1.313 16.102 1.00 96.50 82 SER A N 1
ATOM 692 C CA . SER A 1 82 ? -16.732 0.208 15.423 1.00 96.50 82 SER A CA 1
ATOM 693 C C . SER A 1 82 ? -16.053 -0.087 14.074 1.00 96.50 82 SER A C 1
ATOM 695 O O . SER A 1 82 ? -15.378 0.797 13.527 1.00 96.50 82 SER A O 1
ATOM 697 N N . PRO A 1 83 ? -16.240 -1.292 13.507 1.00 94.38 83 PRO A N 1
ATOM 698 C CA . PRO A 1 83 ? -15.728 -1.624 12.178 1.00 94.38 83 PRO A CA 1
ATOM 699 C C . PRO A 1 83 ? -16.117 -0.592 11.108 1.00 94.38 83 PRO A C 1
ATOM 701 O O . PRO A 1 83 ? -15.266 -0.150 10.339 1.00 94.38 83 PRO A O 1
ATOM 704 N N . GLU A 1 84 ? -17.365 -0.121 11.125 1.00 96.69 84 GLU A N 1
ATOM 705 C CA . GLU A 1 84 ? -17.898 0.851 10.162 1.00 96.69 84 GLU A CA 1
ATOM 706 C C . GLU A 1 84 ? -17.232 2.224 10.320 1.00 96.69 84 GLU A C 1
ATOM 708 O O . GLU A 1 84 ? -16.869 2.870 9.337 1.00 96.69 84 GLU A O 1
ATOM 713 N N . GLN A 1 85 ? -17.020 2.666 11.565 1.00 96.94 85 GLN A N 1
ATOM 714 C CA . GLN A 1 85 ? -16.316 3.920 11.843 1.00 96.94 85 GLN A CA 1
ATOM 715 C C . GLN A 1 85 ? -14.860 3.858 11.381 1.00 96.94 85 GLN A C 1
ATOM 717 O O . GLN A 1 85 ? -14.323 4.848 10.878 1.00 96.94 85 GLN A O 1
ATOM 722 N N . LEU A 1 86 ? -14.198 2.715 11.571 1.00 96.12 86 LEU A N 1
ATOM 723 C CA . LEU A 1 86 ? -12.820 2.532 11.137 1.00 96.12 86 LEU A CA 1
ATOM 724 C C . LEU A 1 86 ? -12.720 2.535 9.607 1.00 96.12 86 LEU A C 1
ATOM 726 O O . LEU A 1 86 ? -11.857 3.225 9.061 1.00 96.12 86 LEU A O 1
ATOM 730 N N . GLU A 1 87 ? -13.622 1.835 8.919 1.00 96.44 87 GLU A N 1
ATOM 731 C CA . GLU A 1 87 ? -13.707 1.841 7.457 1.00 96.44 87 GLU A CA 1
ATOM 732 C C . GLU A 1 87 ? -13.934 3.260 6.909 1.00 96.44 87 GLU A C 1
ATOM 734 O O . GLU A 1 87 ? -13.207 3.705 6.015 1.00 96.44 87 GLU A O 1
ATOM 739 N N . GLU A 1 88 ? -14.864 4.024 7.495 1.00 96.75 88 GLU A N 1
ATOM 740 C CA . GLU A 1 88 ? -15.115 5.417 7.109 1.00 96.75 88 GLU A CA 1
ATOM 741 C C . GLU A 1 88 ? -13.855 6.285 7.270 1.00 96.75 88 GLU A C 1
ATOM 743 O O . GLU A 1 88 ? -13.494 7.055 6.372 1.00 96.75 88 GLU A O 1
ATOM 748 N N . LEU A 1 89 ? -13.142 6.146 8.392 1.00 96.25 89 LEU A N 1
ATOM 749 C CA . LEU A 1 89 ? -11.899 6.878 8.647 1.00 96.25 89 LEU A CA 1
ATOM 750 C C . LEU A 1 89 ? -10.806 6.525 7.633 1.00 96.25 89 LEU A C 1
ATOM 752 O O . LEU A 1 89 ? -10.107 7.426 7.153 1.00 96.25 8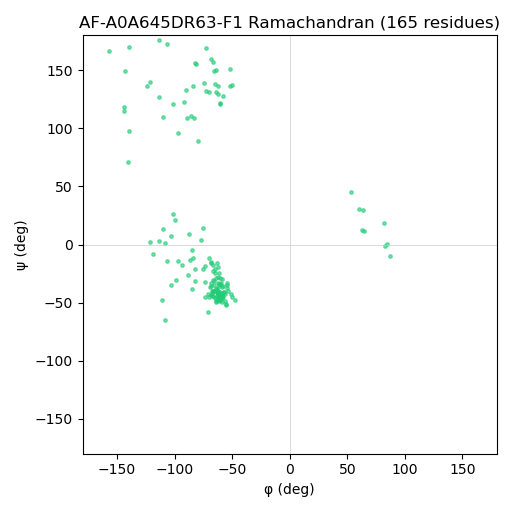9 LEU A O 1
ATOM 756 N N . VAL A 1 90 ? -10.667 5.245 7.284 1.00 96.88 90 VAL A N 1
ATOM 757 C CA . VAL A 1 90 ? -9.713 4.767 6.275 1.00 96.88 90 VAL A CA 1
ATOM 758 C C . VAL A 1 90 ? -10.055 5.335 4.897 1.00 96.88 90 VAL A C 1
ATOM 760 O O . VAL A 1 90 ? -9.186 5.926 4.248 1.00 96.88 90 VAL A O 1
ATOM 763 N N . HIS A 1 91 ? -11.315 5.256 4.466 1.00 96.12 91 HIS A N 1
ATOM 764 C CA . HIS A 1 91 ? -11.755 5.824 3.190 1.00 96.12 91 HIS A CA 1
ATOM 765 C C . HIS A 1 91 ? -11.573 7.342 3.135 1.00 96.12 91 HIS A C 1
ATOM 767 O O . HIS A 1 91 ? -11.026 7.875 2.161 1.00 96.12 91 HIS A O 1
ATOM 773 N N . LYS A 1 92 ? -11.947 8.054 4.203 1.00 95.50 92 LYS A N 1
ATOM 774 C CA . LYS A 1 92 ? -11.721 9.498 4.320 1.00 95.50 92 LYS A CA 1
ATOM 775 C C . LYS A 1 92 ? -10.237 9.831 4.217 1.00 95.50 92 LYS A C 1
ATOM 777 O O . LYS A 1 92 ? -9.865 10.794 3.536 1.00 95.50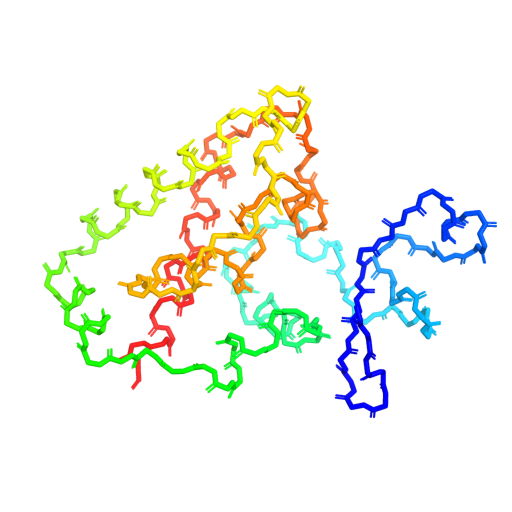 92 LYS A O 1
ATOM 782 N N . ARG A 1 93 ? -9.376 9.036 4.858 1.00 94.44 93 ARG A N 1
ATOM 783 C CA . ARG A 1 93 ? -7.926 9.219 4.796 1.00 94.44 93 ARG A CA 1
ATOM 784 C C . ARG A 1 93 ? -7.401 9.019 3.377 1.00 94.44 93 ARG A C 1
ATOM 786 O O . ARG A 1 93 ? -6.717 9.914 2.884 1.00 94.44 93 ARG A O 1
ATOM 793 N N . LEU A 1 94 ? -7.775 7.929 2.705 1.00 95.00 94 LEU A N 1
ATOM 794 C CA . LEU A 1 94 ? -7.398 7.647 1.317 1.00 95.00 94 LEU A CA 1
ATOM 795 C C . LEU A 1 94 ? -7.813 8.779 0.370 1.00 95.00 94 LEU A C 1
ATOM 797 O O . LEU A 1 94 ? -6.988 9.267 -0.403 1.00 95.00 94 LEU A O 1
ATOM 801 N N . LYS A 1 95 ? -9.066 9.246 0.443 1.00 93.44 95 LYS A N 1
ATOM 802 C CA . LYS A 1 95 ? -9.551 10.364 -0.386 1.00 93.44 95 LYS A CA 1
ATOM 803 C C . LYS A 1 95 ? -8.786 11.654 -0.070 1.00 93.44 95 LYS A C 1
ATOM 805 O O . LYS A 1 95 ? -8.396 12.371 -0.988 1.00 93.44 95 LYS A O 1
ATOM 810 N N . THR A 1 96 ? -8.482 11.922 1.200 1.00 90.25 96 THR A N 1
ATOM 811 C CA . THR A 1 96 ? -7.686 13.100 1.587 1.00 90.25 96 THR A CA 1
ATOM 812 C C . THR A 1 96 ? -6.278 13.054 0.993 1.00 90.25 96 THR A C 1
ATOM 814 O O . THR A 1 96 ? -5.794 14.064 0.488 1.00 90.25 96 THR A O 1
ATOM 817 N N . THR A 1 97 ? -5.618 11.893 1.020 1.00 88.88 97 THR A N 1
ATOM 818 C CA . THR A 1 97 ? -4.226 11.764 0.565 1.00 88.88 97 THR A CA 1
ATOM 819 C C . THR A 1 97 ? -4.086 11.603 -0.949 1.00 88.88 97 THR A C 1
ATOM 821 O O . THR A 1 97 ? -3.089 12.049 -1.507 1.00 88.88 97 THR A O 1
ATOM 824 N N . LEU A 1 98 ? -5.059 10.977 -1.623 1.00 92.38 98 LEU A N 1
ATOM 825 C CA . LEU A 1 98 ? -4.909 10.493 -3.005 1.00 92.38 98 LEU A CA 1
ATOM 826 C C . LEU A 1 98 ? -5.875 11.125 -4.018 1.00 92.38 98 LEU A C 1
ATOM 828 O O . LEU A 1 98 ? -5.725 10.869 -5.212 1.00 92.38 98 LEU A O 1
ATOM 832 N N . SER A 1 99 ? -6.863 11.918 -3.579 1.00 88.19 99 SER A N 1
ATOM 833 C CA . SER A 1 99 ? -7.887 12.495 -4.477 1.00 88.19 99 SER A CA 1
ATOM 834 C C . SER A 1 99 ? -7.290 13.262 -5.653 1.00 88.19 99 SER A C 1
ATOM 836 O O . SER A 1 99 ? -7.772 13.144 -6.775 1.00 88.19 99 SER A O 1
ATOM 838 N N . LYS A 1 100 ? -6.213 14.016 -5.420 1.00 89.56 100 LYS A N 1
ATOM 839 C CA . LYS A 1 100 ? -5.541 14.774 -6.476 1.00 89.56 100 LYS A CA 1
ATOM 840 C C . LYS A 1 100 ? -4.540 13.898 -7.246 1.00 89.56 100 LYS A C 1
ATOM 842 O O . LYS A 1 100 ? -3.768 13.156 -6.630 1.00 89.56 100 LYS A O 1
ATOM 847 N N . PRO A 1 101 ? -4.508 13.983 -8.587 1.00 90.50 101 PRO A N 1
ATOM 848 C CA . PRO A 1 101 ? -3.407 13.471 -9.402 1.00 90.50 101 PRO A CA 1
ATOM 849 C C . PRO A 1 101 ? -2.041 13.994 -8.932 1.00 90.50 101 PRO A C 1
ATOM 851 O O . PRO A 1 101 ? -1.937 15.124 -8.449 1.00 90.50 101 PRO A O 1
ATOM 854 N N . LYS A 1 102 ? -0.960 13.224 -9.135 1.00 89.88 102 LYS A N 1
ATOM 855 C CA . LYS A 1 102 ? 0.401 13.633 -8.724 1.00 89.88 102 LYS A CA 1
ATOM 856 C C . LYS A 1 102 ? 0.814 14.995 -9.291 1.00 89.88 102 LYS A C 1
ATOM 858 O O . LYS A 1 102 ? 1.499 15.750 -8.599 1.00 89.88 102 LYS A O 1
ATOM 863 N N . LYS A 1 103 ? 0.429 15.294 -10.536 1.0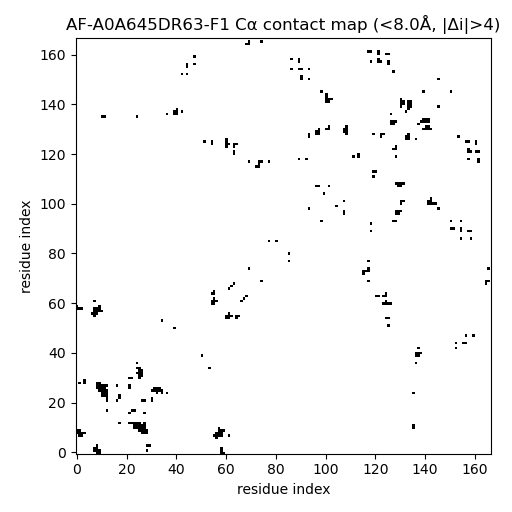0 89.75 103 LYS A N 1
ATOM 864 C CA . LYS A 1 103 ? 0.716 16.558 -11.242 1.00 89.75 103 LYS A CA 1
ATOM 865 C C . LYS A 1 103 ? 0.017 17.789 -10.641 1.00 89.75 103 LYS A C 1
ATOM 867 O O . LYS A 1 103 ? 0.423 18.904 -10.928 1.00 89.75 103 LYS A O 1
ATOM 872 N N . GLU A 1 104 ? -1.020 17.584 -9.829 1.00 89.94 104 GLU A N 1
ATOM 873 C CA . GLU A 1 104 ? -1.841 18.635 -9.203 1.00 89.94 104 GLU A CA 1
ATOM 874 C C . GLU A 1 104 ? -1.594 18.750 -7.688 1.00 89.94 104 GLU A C 1
ATOM 876 O O . GLU A 1 104 ? -2.240 19.543 -6.999 1.00 89.94 104 GLU A O 1
ATOM 881 N N . ASN A 1 105 ? -0.677 17.941 -7.145 1.00 87.56 105 ASN A N 1
ATOM 882 C CA . ASN A 1 105 ? -0.347 17.922 -5.726 1.00 87.56 105 ASN A CA 1
ATOM 883 C C . ASN A 1 105 ? 1.166 17.778 -5.492 1.00 87.56 105 ASN A C 1
ATOM 885 O O . ASN A 1 105 ? 1.717 16.672 -5.453 1.00 87.56 105 ASN A O 1
ATOM 889 N N . ASP A 1 106 ? 1.836 18.904 -5.260 1.00 82.25 106 ASP A N 1
ATOM 890 C CA . ASP A 1 106 ? 3.273 18.956 -4.948 1.00 82.25 106 ASP A CA 1
ATOM 891 C C . ASP A 1 106 ? 3.628 18.371 -3.573 1.00 82.25 106 ASP A C 1
ATOM 893 O O . ASP A 1 106 ? 4.792 18.066 -3.302 1.00 82.25 106 ASP A O 1
ATOM 897 N N . TRP A 1 107 ? 2.628 18.174 -2.711 1.00 81.62 107 TRP A N 1
ATOM 898 C CA . TRP A 1 107 ? 2.792 17.537 -1.407 1.00 81.62 107 TRP A CA 1
ATOM 899 C C . TRP A 1 107 ? 2.682 16.009 -1.483 1.00 81.62 107 TRP A C 1
ATOM 901 O O . TRP A 1 107 ? 3.069 15.331 -0.533 1.00 81.62 107 TRP A O 1
ATOM 911 N N . ASP A 1 108 ? 2.204 15.448 -2.600 1.00 86.06 108 ASP A N 1
ATOM 912 C CA . ASP A 1 108 ? 2.130 13.996 -2.784 1.00 86.06 108 ASP A CA 1
ATOM 913 C C . ASP A 1 108 ? 3.529 13.363 -2.755 1.00 86.06 108 ASP A C 1
ATOM 915 O O . ASP A 1 108 ? 4.454 13.801 -3.447 1.00 86.06 108 ASP A O 1
ATOM 919 N N . GLY A 1 109 ? 3.674 12.324 -1.932 1.00 78.81 109 GLY A N 1
ATOM 920 C CA . GLY A 1 109 ? 4.946 11.647 -1.694 1.00 78.81 109 GLY A CA 1
ATOM 921 C C . GLY A 1 109 ? 5.836 12.327 -0.653 1.00 78.81 109 GLY A C 1
ATOM 922 O O . GLY A 1 109 ? 6.895 11.783 -0.336 1.00 78.81 109 GLY A O 1
ATOM 923 N N . ARG A 1 110 ? 5.422 13.464 -0.071 1.00 78.50 110 ARG A N 1
ATOM 924 C CA . ARG A 1 110 ? 6.062 13.959 1.151 1.00 78.50 110 ARG A CA 1
ATOM 925 C C . ARG A 1 110 ? 5.707 13.037 2.307 1.00 78.50 110 ARG A C 1
ATOM 927 O O . ARG A 1 110 ? 4.550 12.685 2.523 1.00 78.50 110 ARG A O 1
ATOM 934 N N . GLN A 1 111 ? 6.734 12.641 3.043 1.00 67.00 111 GLN A N 1
ATOM 935 C CA . GLN A 1 111 ? 6.596 11.773 4.197 1.00 67.00 111 GLN A CA 1
ATOM 936 C C . GLN A 1 111 ? 5.703 12.453 5.241 1.00 67.00 111 GLN A C 1
ATOM 938 O O . GLN A 1 111 ? 5.996 13.562 5.688 1.00 67.00 111 GLN A O 1
ATOM 943 N N . THR A 1 112 ? 4.596 11.802 5.605 1.00 61.12 112 THR A N 1
ATOM 944 C CA . THR A 1 112 ? 3.795 12.241 6.751 1.00 61.12 112 THR A CA 1
ATOM 945 C C . THR A 1 112 ? 4.560 11.851 8.020 1.00 61.12 112 THR A C 1
ATOM 947 O O . THR A 1 112 ? 5.138 10.760 8.042 1.00 61.12 112 THR A O 1
ATOM 950 N N . PRO A 1 113 ? 4.605 12.701 9.066 1.00 64.75 113 PRO A N 1
ATOM 951 C CA . PRO A 1 113 ? 5.197 12.323 10.342 1.00 64.75 113 PRO A CA 1
ATOM 952 C C . PRO A 1 113 ? 4.639 10.983 10.826 1.00 64.75 113 PRO A C 1
ATOM 954 O O . PRO A 1 113 ? 3.438 10.725 10.723 1.00 64.75 113 PRO A O 1
ATOM 957 N N . PHE A 1 114 ? 5.516 10.126 11.340 1.00 64.31 114 PHE A N 1
ATOM 958 C CA . PHE A 1 114 ? 5.154 8.775 11.766 1.00 64.31 114 PHE A CA 1
ATOM 959 C C . PHE A 1 114 ? 4.432 8.736 13.119 1.00 64.31 114 PHE A C 1
ATOM 961 O O . PHE A 1 114 ? 4.137 7.651 13.609 1.00 64.31 114 PHE A O 1
ATOM 968 N N . ASP A 1 115 ? 4.136 9.876 13.734 1.00 63.66 115 ASP A N 1
ATOM 969 C CA . ASP A 1 115 ? 3.656 9.909 15.110 1.00 63.66 115 ASP A CA 1
ATOM 970 C C . ASP A 1 115 ? 2.123 9.825 15.203 1.00 63.66 115 ASP A C 1
ATOM 972 O O . ASP A 1 115 ? 1.381 10.540 14.528 1.00 63.66 115 ASP A O 1
ATOM 976 N N . GLY A 1 116 ? 1.654 8.945 16.092 1.00 69.44 116 GLY A N 1
ATOM 977 C CA . GLY A 1 116 ? 0.338 9.016 16.733 1.00 69.44 116 GLY A CA 1
ATOM 978 C C . GLY A 1 116 ? -0.889 8.444 16.009 1.00 69.44 116 GLY A C 1
ATOM 979 O O . GLY A 1 116 ? -1.972 8.538 16.582 1.00 69.44 116 GLY A O 1
ATOM 980 N N . ASN A 1 117 ? -0.785 7.862 14.805 1.00 87.50 117 ASN A N 1
ATOM 981 C CA . ASN A 1 117 ? -1.952 7.272 14.126 1.00 87.50 117 ASN A CA 1
ATOM 982 C C . ASN A 1 117 ? -1.618 5.998 13.326 1.00 87.50 117 ASN A C 1
ATOM 984 O O . ASN A 1 117 ? -0.882 6.053 12.337 1.00 87.50 117 ASN A O 1
ATOM 988 N N . LEU A 1 118 ? -2.229 4.869 13.711 1.00 93.25 118 LEU A N 1
ATOM 989 C CA . LEU A 1 118 ? -2.023 3.567 13.067 1.00 93.25 118 LEU A CA 1
ATOM 990 C C . LEU A 1 118 ? -2.504 3.531 11.606 1.00 93.25 118 LEU A C 1
ATOM 992 O O . LEU A 1 118 ? -1.893 2.848 10.791 1.00 93.25 118 LEU A O 1
ATOM 996 N N . ILE A 1 119 ? -3.513 4.324 11.230 1.00 94.00 119 ILE A N 1
ATOM 997 C CA . ILE A 1 119 ? -3.969 4.432 9.833 1.00 94.00 119 ILE A CA 1
ATOM 998 C C . ILE A 1 119 ? -2.855 5.023 8.954 1.00 94.00 119 ILE A C 1
ATOM 1000 O O . ILE A 1 119 ? -2.637 4.571 7.832 1.00 94.00 119 ILE A O 1
ATOM 1004 N N . ASN A 1 120 ? -2.084 5.990 9.466 1.00 91.44 120 ASN A N 1
ATOM 1005 C CA . ASN A 1 120 ? -0.949 6.545 8.720 1.00 91.44 120 ASN A CA 1
ATOM 1006 C C . ASN A 1 120 ? 0.154 5.496 8.530 1.00 91.44 120 ASN A C 1
ATOM 1008 O O . ASN A 1 120 ? 0.745 5.415 7.454 1.00 91.44 120 ASN A O 1
ATOM 1012 N N . TRP A 1 121 ? 0.424 4.680 9.555 1.00 93.56 121 TRP A N 1
ATOM 1013 C CA . TRP A 1 121 ? 1.362 3.559 9.436 1.00 93.56 121 TRP A CA 1
ATOM 1014 C C . TRP A 1 121 ? 0.884 2.560 8.397 1.00 93.56 121 TRP A C 1
ATOM 1016 O O . TRP A 1 121 ? 1.664 2.192 7.526 1.00 93.56 121 TRP A O 1
ATOM 1026 N N . ALA A 1 122 ? -0.397 2.197 8.443 1.00 95.62 122 ALA A N 1
ATOM 1027 C CA . ALA A 1 122 ? -1.005 1.291 7.485 1.00 95.62 122 ALA A CA 1
ATOM 1028 C C . ALA A 1 122 ? -0.844 1.802 6.051 1.00 95.62 122 ALA A C 1
ATOM 1030 O O . ALA A 1 122 ? -0.473 1.032 5.170 1.00 95.62 122 ALA A O 1
ATOM 1031 N N . GLN A 1 123 ? -1.007 3.110 5.813 1.00 94.81 123 GLN A N 1
ATOM 1032 C CA . GLN A 1 123 ? -0.798 3.671 4.479 1.00 94.81 123 GLN A CA 1
ATOM 1033 C C . GLN A 1 123 ? 0.636 3.499 3.967 1.00 94.81 123 GLN A C 1
ATOM 1035 O O . GLN A 1 123 ? 0.856 3.186 2.795 1.00 94.81 123 GLN A O 1
ATOM 1040 N N . HIS A 1 124 ? 1.627 3.716 4.832 1.00 93.62 124 HIS A N 1
ATOM 1041 C CA . HIS A 1 124 ? 3.030 3.523 4.469 1.00 93.62 124 HIS A CA 1
ATOM 1042 C C . HIS A 1 124 ? 3.370 2.042 4.290 1.00 93.62 124 HIS A C 1
ATOM 1044 O O . HIS A 1 124 ? 3.988 1.685 3.289 1.00 93.62 124 HIS A O 1
ATOM 1050 N N . ALA A 1 125 ? 2.916 1.193 5.210 1.00 95.81 125 ALA A N 1
ATOM 1051 C CA . ALA A 1 125 ? 3.134 -0.248 5.192 1.00 95.81 125 ALA A CA 1
ATOM 1052 C C . ALA A 1 125 ? 2.581 -0.908 3.924 1.00 95.81 125 ALA A C 1
ATOM 1054 O O . ALA A 1 125 ? 3.201 -1.823 3.389 1.00 95.81 125 ALA A O 1
ATOM 1055 N N . THR A 1 126 ? 1.446 -0.406 3.433 1.00 97.25 126 THR A N 1
ATOM 1056 C CA . THR A 1 126 ? 0.702 -0.981 2.305 1.00 97.25 126 THR A CA 1
ATOM 1057 C C . THR A 1 126 ? 0.896 -0.219 0.993 1.00 97.25 126 THR A C 1
ATOM 1059 O O . THR A 1 126 ? 0.223 -0.487 0.006 1.00 97.25 126 THR A O 1
ATOM 1062 N N . GLY A 1 127 ? 1.791 0.770 0.924 1.00 95.69 127 GLY A N 1
ATOM 1063 C CA . GLY A 1 127 ? 2.010 1.520 -0.319 1.00 95.69 127 GLY A CA 1
ATOM 1064 C C . GLY A 1 127 ? 0.796 2.319 -0.813 1.00 95.69 127 GLY A C 1
ATOM 1065 O O . GLY A 1 127 ? 0.653 2.538 -2.013 1.00 95.69 127 GLY A O 1
ATOM 1066 N N . THR A 1 128 ? -0.057 2.783 0.096 1.00 96.38 128 THR A N 1
ATOM 1067 C CA . THR A 1 128 ? -1.260 3.588 -0.192 1.00 96.38 128 THR A CA 1
ATOM 1068 C C . THR A 1 128 ? -1.125 5.042 0.281 1.00 96.38 128 THR A C 1
ATOM 1070 O O . THR A 1 128 ? -2.095 5.797 0.344 1.00 96.38 128 THR A O 1
ATOM 1073 N N . CYS A 1 129 ? 0.100 5.463 0.611 1.00 93.50 129 CYS A N 1
ATOM 1074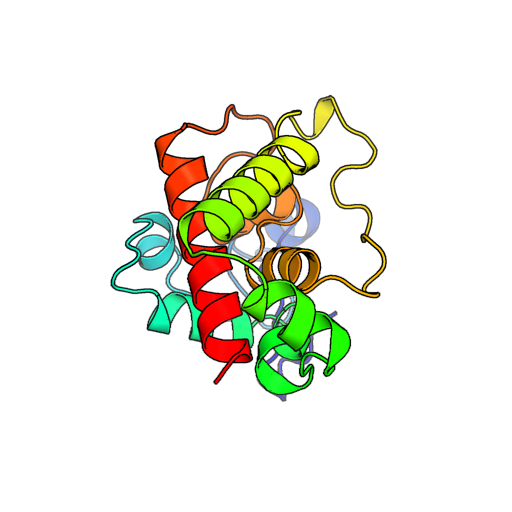 C CA . CYS A 1 129 ? 0.411 6.788 1.150 1.00 93.50 129 CYS A CA 1
ATOM 1075 C C . CYS A 1 129 ? 0.549 7.897 0.094 1.00 93.50 129 CYS A C 1
ATOM 1077 O O . CYS A 1 129 ? 0.441 9.072 0.439 1.00 93.50 129 CYS A O 1
ATOM 1079 N N . CYS A 1 130 ? 0.804 7.556 -1.173 1.00 93.81 130 CYS A N 1
ATOM 1080 C CA . CYS A 1 130 ? 0.925 8.525 -2.263 1.00 93.81 130 CYS A CA 1
ATOM 1081 C C . CYS A 1 130 ? 0.666 7.894 -3.635 1.00 93.81 130 CYS A C 1
ATOM 1083 O O . CYS A 1 130 ? 0.694 6.670 -3.795 1.00 93.81 130 CYS A O 1
ATOM 1085 N N . ARG A 1 131 ? 0.482 8.740 -4.652 1.00 95.31 131 ARG A N 1
ATOM 1086 C CA . ARG A 1 131 ? 0.211 8.311 -6.033 1.00 95.31 131 ARG A CA 1
ATOM 1087 C C . ARG A 1 131 ? 1.322 7.460 -6.644 1.00 95.31 131 ARG A C 1
ATOM 1089 O O . ARG A 1 131 ? 1.038 6.543 -7.406 1.00 95.31 131 ARG A O 1
ATOM 1096 N N . GLN A 1 132 ? 2.580 7.728 -6.298 1.00 92.88 132 GLN A N 1
ATOM 1097 C CA . GLN A 1 132 ? 3.713 6.937 -6.798 1.00 92.88 132 GLN A CA 1
ATOM 1098 C C . GLN A 1 132 ? 3.735 5.521 -6.218 1.00 92.88 132 GLN A C 1
ATOM 1100 O O . GLN A 1 132 ? 4.075 4.581 -6.930 1.00 92.88 132 GLN A O 1
ATOM 1105 N N . CYS A 1 133 ? 3.359 5.362 -4.947 1.00 94.94 133 CYS A N 1
ATOM 1106 C CA . CYS A 1 133 ? 3.248 4.038 -4.346 1.00 94.94 133 CYS A CA 1
ATOM 1107 C C . CYS A 1 133 ? 2.080 3.254 -4.954 1.00 94.94 133 CYS A C 1
ATOM 1109 O O . CYS A 1 133 ? 2.225 2.055 -5.181 1.00 94.94 133 CYS A O 1
ATOM 1111 N N . LEU A 1 134 ? 0.975 3.936 -5.288 1.00 96.25 134 LEU A N 1
ATOM 1112 C CA . LEU A 1 134 ? -0.147 3.307 -5.979 1.00 96.25 134 LEU A CA 1
ATOM 1113 C C . LEU A 1 134 ? 0.212 2.781 -7.370 1.00 96.25 134 LEU A C 1
ATOM 1115 O O . LEU A 1 134 ? -0.182 1.677 -7.740 1.00 96.25 134 LEU A O 1
ATOM 1119 N N . GLU A 1 135 ? 0.981 3.558 -8.123 1.00 95.62 135 GLU A N 1
ATOM 1120 C CA . GLU A 1 135 ? 1.435 3.168 -9.457 1.00 95.62 135 GLU A CA 1
ATOM 1121 C C . GLU A 1 135 ? 2.389 1.970 -9.423 1.00 95.62 135 GLU A C 1
ATOM 1123 O O . GLU A 1 135 ? 2.374 1.134 -10.328 1.00 95.62 135 GLU A O 1
ATOM 1128 N N . GLU A 1 136 ? 3.219 1.888 -8.384 1.00 94.69 136 GLU A N 1
ATOM 1129 C CA . GLU A 1 136 ? 4.145 0.779 -8.174 1.00 94.69 136 GLU A CA 1
ATOM 1130 C C . GLU A 1 136 ? 3.401 -0.499 -7.779 1.00 94.69 136 GLU A C 1
ATOM 1132 O O . GLU A 1 136 ? 3.483 -1.501 -8.491 1.00 94.69 136 GLU A O 1
ATOM 1137 N N . TRP A 1 137 ? 2.645 -0.448 -6.681 1.00 97.25 137 TRP A N 1
ATOM 1138 C CA . TRP A 1 137 ? 2.094 -1.641 -6.040 1.00 97.25 137 TRP A CA 1
ATOM 1139 C C . TRP A 1 137 ? 0.743 -2.077 -6.581 1.00 97.25 137 TRP A C 1
ATOM 1141 O O . TRP A 1 137 ? 0.442 -3.258 -6.545 1.00 97.25 137 TRP A O 1
ATOM 1151 N N . TYR A 1 138 ? -0.057 -1.166 -7.126 1.00 97.12 138 TYR A N 1
ATOM 1152 C CA . TYR A 1 138 ? -1.425 -1.478 -7.552 1.00 97.12 138 TYR A CA 1
ATOM 1153 C C . TYR A 1 138 ? -1.670 -1.200 -9.034 1.00 97.12 138 TYR A C 1
ATOM 1155 O O . TYR A 1 138 ? -2.798 -1.332 -9.509 1.00 97.12 138 TYR A O 1
ATOM 1163 N N . GLY A 1 139 ? -0.639 -0.764 -9.766 1.00 95.06 139 GLY A N 1
ATOM 1164 C CA . GLY A 1 139 ? -0.744 -0.425 -11.185 1.00 95.06 139 GLY A CA 1
ATOM 1165 C C . GLY A 1 139 ? -1.666 0.767 -11.474 1.00 95.06 139 GLY A C 1
ATOM 1166 O O . GLY A 1 139 ? -1.998 1.018 -12.630 1.00 95.06 139 GLY A O 1
ATOM 1167 N N . ILE A 1 140 ? -2.087 1.516 -10.449 1.00 96.06 140 ILE A N 1
ATOM 1168 C CA . ILE A 1 140 ? -2.967 2.677 -10.606 1.00 96.06 140 ILE A CA 1
ATOM 1169 C C . ILE A 1 140 ? -2.095 3.878 -10.968 1.00 96.06 140 ILE A C 1
ATOM 1171 O O . ILE A 1 140 ? -1.345 4.380 -10.131 1.00 96.06 140 ILE A O 1
ATOM 1175 N N . GLY A 1 141 ? -2.185 4.337 -12.218 1.00 95.25 141 GLY A N 1
ATOM 1176 C CA . GLY A 1 141 ? -1.341 5.415 -12.737 1.00 95.25 141 GLY A CA 1
ATOM 1177 C C . GLY A 1 141 ? -1.347 6.662 -11.848 1.00 95.25 141 GLY A C 1
ATOM 1178 O O . GLY A 1 141 ? -2.401 7.122 -11.400 1.00 95.25 141 GLY A O 1
ATOM 1179 N N . ALA A 1 142 ? -0.172 7.257 -11.622 1.00 93.25 142 ALA A N 1
ATOM 1180 C CA . ALA A 1 142 ? -0.015 8.340 -10.646 1.00 93.25 142 ALA A CA 1
ATOM 1181 C C . ALA A 1 142 ? -0.831 9.610 -10.977 1.00 93.25 142 ALA A C 1
ATOM 1183 O O . ALA A 1 142 ? -1.074 10.448 -10.105 1.00 93.25 142 ALA A O 1
ATOM 1184 N N . ASN A 1 143 ? -1.251 9.762 -12.237 1.00 94.69 143 ASN A N 1
ATOM 1185 C CA . ASN A 1 143 ? -2.093 10.862 -12.710 1.00 94.69 143 ASN A CA 1
ATOM 1186 C C . ASN A 1 143 ? -3.491 10.421 -13.169 1.00 94.69 143 ASN A C 1
ATOM 1188 O O . ASN A 1 143 ? -4.245 11.261 -13.656 1.00 94.69 143 ASN A O 1
ATOM 1192 N N . SER A 1 144 ? -3.819 9.135 -13.044 1.00 93.19 144 SER A N 1
ATOM 1193 C CA . SER A 1 144 ? -5.123 8.587 -13.417 1.00 93.19 144 SER A CA 1
ATOM 1194 C C . SER A 1 144 ? -6.139 8.807 -12.303 1.00 93.19 144 SER A C 1
ATOM 1196 O O . SER A 1 144 ? -5.773 8.925 -11.131 1.00 93.19 144 SER A O 1
ATOM 1198 N N . GLU A 1 145 ? -7.423 8.829 -12.630 1.00 93.25 145 GLU A N 1
ATOM 1199 C CA . GLU A 1 145 ? -8.469 8.748 -11.610 1.00 93.25 145 GLU A CA 1
ATOM 1200 C C . GLU A 1 145 ? -8.404 7.399 -10.880 1.00 93.25 145 GLU A C 1
ATOM 1202 O O . GLU A 1 145 ? -7.943 6.398 -11.432 1.00 93.25 145 GLU A O 1
ATOM 1207 N N . ILE A 1 146 ? -8.806 7.395 -9.610 1.00 96.19 146 ILE A N 1
ATOM 1208 C CA . ILE A 1 146 ? -8.894 6.179 -8.796 1.00 96.19 146 ILE A CA 1
ATOM 1209 C C . ILE A 1 146 ? -10.366 5.790 -8.766 1.00 96.19 146 ILE A C 1
ATOM 1211 O O . ILE A 1 146 ? -11.196 6.589 -8.327 1.00 96.19 146 ILE A O 1
ATOM 1215 N N . SER A 1 147 ? -10.679 4.586 -9.242 1.00 96.25 147 SER A N 1
ATOM 1216 C CA . SER A 1 147 ? -12.048 4.071 -9.236 1.00 96.25 147 SER A CA 1
ATOM 1217 C C . SER A 1 147 ? -12.544 3.828 -7.808 1.00 96.25 147 SER A C 1
ATOM 1219 O O . SER A 1 147 ? -11.750 3.622 -6.887 1.00 96.25 147 SER A O 1
ATOM 1221 N N . ASP A 1 148 ? -13.859 3.807 -7.599 1.00 96.00 148 ASP A N 1
ATOM 1222 C CA . ASP A 1 148 ? -14.400 3.493 -6.273 1.00 96.00 148 ASP A CA 1
ATOM 1223 C C . ASP A 1 148 ? -14.106 2.043 -5.857 1.00 96.00 148 ASP A C 1
ATOM 1225 O O . ASP A 1 148 ? -13.836 1.794 -4.684 1.00 96.00 148 ASP A O 1
ATOM 1229 N N . SER A 1 149 ? -14.030 1.106 -6.811 1.00 96.81 149 SER A N 1
ATOM 1230 C CA . SER A 1 149 ? -13.553 -0.261 -6.555 1.00 96.81 149 SER A CA 1
ATOM 1231 C C . SER A 1 149 ? -12.093 -0.298 -6.102 1.00 96.81 149 SER A C 1
ATOM 1233 O O . SER A 1 149 ? -11.757 -1.061 -5.199 1.00 96.81 149 SER A O 1
ATOM 1235 N N . ASP A 1 150 ? -11.228 0.547 -6.675 1.00 97.56 150 ASP A N 1
ATOM 1236 C CA . ASP A 1 150 ? -9.845 0.665 -6.210 1.00 97.56 150 ASP A CA 1
ATOM 1237 C C . ASP A 1 150 ? -9.796 1.249 -4.799 1.00 97.56 150 ASP A C 1
ATOM 1239 O O . ASP A 1 150 ? -9.078 0.730 -3.953 1.00 97.56 150 ASP A O 1
ATOM 12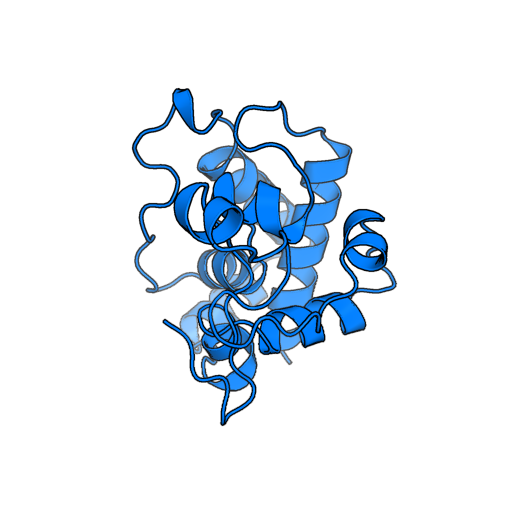43 N N . TYR A 1 151 ? -10.571 2.298 -4.508 1.00 97.38 151 TYR A N 1
ATOM 1244 C CA . TYR A 1 151 ? -10.636 2.847 -3.153 1.00 97.38 151 TYR A CA 1
ATOM 1245 C C . TYR A 1 151 ? -11.092 1.810 -2.125 1.00 97.38 151 TYR A C 1
ATOM 1247 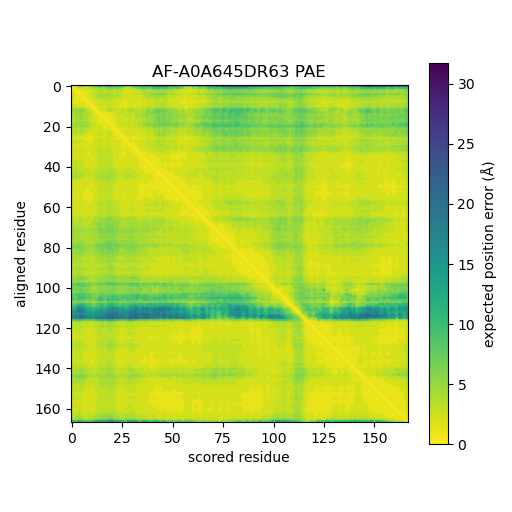O O . TYR A 1 151 ? -10.472 1.722 -1.066 1.00 97.38 151 TYR A O 1
ATOM 1255 N N . ALA A 1 152 ? -12.114 1.016 -2.453 1.00 97.31 152 ALA A N 1
ATOM 1256 C CA . ALA A 1 152 ? -12.603 -0.053 -1.590 1.00 97.31 152 ALA A CA 1
ATOM 1257 C C . ALA A 1 152 ? -11.522 -1.116 -1.341 1.00 97.31 152 ALA A C 1
ATOM 1259 O O . ALA A 1 152 ? -11.248 -1.463 -0.193 1.00 97.31 152 ALA A O 1
ATOM 1260 N N . TYR A 1 153 ? -10.842 -1.579 -2.395 1.00 98.38 153 TYR A N 1
ATOM 1261 C CA . TYR A 1 153 ? -9.748 -2.543 -2.266 1.00 98.38 153 TYR A CA 1
ATOM 1262 C C . TYR A 1 153 ? -8.597 -2.003 -1.402 1.00 98.38 153 TYR A C 1
ATOM 1264 O O . TYR A 1 153 ? -8.153 -2.662 -0.464 1.00 98.38 153 TYR A O 1
ATOM 1272 N N . LEU A 1 154 ? -8.142 -0.772 -1.659 1.00 98.38 154 LEU A N 1
ATOM 1273 C CA . LEU A 1 154 ? -7.081 -0.133 -0.872 1.00 98.38 154 LEU A CA 1
ATOM 1274 C C . LEU A 1 154 ? -7.491 0.044 0.599 1.00 98.38 154 LEU A C 1
ATOM 1276 O O . LEU A 1 154 ? -6.652 -0.085 1.492 1.00 98.38 154 LEU A O 1
ATOM 1280 N N . GLY A 1 155 ? -8.774 0.324 0.852 1.00 98.25 155 GLY A N 1
ATOM 1281 C CA . GLY A 1 155 ? -9.347 0.383 2.192 1.00 98.25 155 GLY A CA 1
ATOM 1282 C C . GLY A 1 155 ? -9.243 -0.956 2.917 1.00 98.25 155 GLY A C 1
ATOM 1283 O O . GLY A 1 155 ? -8.720 -1.007 4.028 1.00 98.25 155 GLY A O 1
ATOM 1284 N N . GLN A 1 156 ? -9.637 -2.048 2.258 1.00 98.38 156 GLN A N 1
ATOM 1285 C CA . GLN A 1 156 ? -9.529 -3.402 2.811 1.00 98.38 156 GLN A CA 1
ATOM 1286 C C . GLN A 1 156 ? -8.077 -3.784 3.119 1.00 98.38 156 GLN A C 1
ATOM 1288 O O . GLN A 1 156 ? -7.798 -4.297 4.197 1.00 98.38 156 GLN A O 1
ATOM 1293 N N . VAL A 1 157 ? -7.133 -3.465 2.230 1.00 98.50 157 VAL A N 1
ATOM 1294 C CA . VAL A 1 157 ? -5.701 -3.724 2.457 1.00 98.50 157 VAL A CA 1
ATOM 1295 C C . VAL A 1 157 ? -5.177 -2.980 3.698 1.00 98.50 157 VAL A C 1
ATOM 1297 O O . VAL A 1 157 ? -4.417 -3.545 4.486 1.00 98.50 157 VAL A O 1
ATOM 1300 N N . ILE A 1 158 ? -5.598 -1.727 3.914 1.00 98.19 158 ILE A N 1
ATOM 1301 C CA . ILE A 1 158 ? -5.268 -0.967 5.133 1.00 98.19 158 ILE A CA 1
ATOM 1302 C C . ILE A 1 158 ? -5.877 -1.624 6.378 1.00 98.19 158 ILE A C 1
ATOM 1304 O O . ILE A 1 158 ? -5.189 -1.750 7.392 1.00 98.19 158 ILE A O 1
ATOM 1308 N N . LEU A 1 159 ? -7.148 -2.029 6.313 1.00 98.12 159 LEU A N 1
ATOM 1309 C CA . LEU A 1 159 ? -7.849 -2.665 7.430 1.00 98.12 159 LEU A CA 1
ATOM 1310 C C . LEU A 1 159 ? -7.200 -3.997 7.826 1.00 98.12 159 LEU A C 1
ATOM 1312 O O . LEU A 1 159 ? -7.027 -4.239 9.017 1.00 98.12 159 LEU A O 1
ATOM 1316 N N . GLN A 1 160 ? -6.759 -4.803 6.856 1.00 98.06 160 GLN A N 1
ATOM 1317 C CA . GLN A 1 160 ? -6.036 -6.052 7.114 1.00 98.06 160 GLN A CA 1
ATOM 1318 C C . GLN A 1 160 ? -4.719 -5.809 7.866 1.00 98.06 160 GLN A C 1
ATOM 1320 O O . GLN A 1 160 ? -4.460 -6.450 8.881 1.00 98.06 160 GLN A O 1
ATOM 1325 N N . TYR A 1 161 ? -3.921 -4.814 7.450 1.00 97.88 161 TYR A N 1
ATOM 1326 C CA . TYR A 1 161 ? -2.716 -4.429 8.199 1.00 97.88 161 TYR A CA 1
ATOM 1327 C C . TYR A 1 161 ? -3.045 -3.995 9.634 1.00 97.88 161 TYR A C 1
ATOM 1329 O O . TYR A 1 161 ? -2.328 -4.347 10.568 1.00 97.88 161 TYR A O 1
ATOM 1337 N N . ILE A 1 162 ? -4.103 -3.195 9.816 1.00 96.88 162 ILE A N 1
ATOM 1338 C CA . ILE A 1 162 ? -4.517 -2.749 11.150 1.00 96.88 162 ILE A CA 1
ATOM 1339 C C . ILE A 1 162 ? -4.896 -3.959 12.004 1.00 96.88 162 ILE A C 1
ATOM 1341 O O . ILE A 1 162 ? -4.420 -4.039 13.130 1.00 96.88 162 ILE A O 1
ATOM 1345 N N . SER A 1 163 ? -5.678 -4.900 11.468 1.00 96.06 163 SER A N 1
ATOM 1346 C CA . SER A 1 163 ? -6.062 -6.130 12.166 1.00 96.06 163 SER A CA 1
ATOM 1347 C C . SER A 1 163 ? -4.836 -6.905 12.652 1.00 96.06 163 SER A C 1
ATOM 1349 O O . SER A 1 163 ? -4.720 -7.138 13.849 1.00 96.06 163 SER A O 1
ATOM 1351 N N . GLU A 1 164 ? -3.865 -7.188 11.775 1.00 95.44 164 GLU A N 1
ATOM 1352 C CA . GLU A 1 164 ? -2.635 -7.911 12.151 1.00 95.44 164 GLU A CA 1
ATOM 1353 C C . GLU A 1 164 ? -1.794 -7.187 13.216 1.00 95.44 164 GLU A C 1
ATOM 1355 O O . GLU A 1 164 ? -1.058 -7.814 13.969 1.00 95.44 164 GLU A O 1
ATOM 1360 N N . LYS A 1 165 ? -1.852 -5.850 13.282 1.00 94.94 165 LYS A N 1
ATOM 1361 C CA . LYS A 1 165 ? -1.125 -5.065 14.298 1.00 94.94 165 LYS A CA 1
ATOM 1362 C C . LYS A 1 165 ? -1.857 -4.944 15.630 1.00 94.94 165 LYS A C 1
ATOM 1364 O O . LYS A 1 165 ? -1.274 -4.430 16.590 1.00 94.94 165 LYS A O 1
ATOM 1369 N N . MET A 1 166 ? -3.123 -5.338 15.664 1.00 93.12 166 MET A N 1
ATOM 1370 C CA . MET A 1 166 ? -3.959 -5.331 16.859 1.00 93.12 166 MET A CA 1
ATOM 1371 C C . MET A 1 166 ? -4.007 -6.699 17.551 1.00 93.12 166 MET A C 1
ATOM 1373 O O . MET A 1 166 ? -4.429 -6.742 18.707 1.00 93.12 166 MET A O 1
ATOM 1377 N N . GLU A 1 167 ? -3.564 -7.763 16.874 1.00 85.31 167 GLU A N 1
ATOM 1378 C CA . GLU A 1 167 ? -3.278 -9.086 17.456 1.00 85.31 167 GLU A CA 1
ATOM 1379 C C . GLU A 1 167 ? -2.053 -9.053 18.389 1.00 85.31 167 GLU A C 1
ATOM 1381 O O . GLU A 1 167 ? -2.129 -9.689 19.466 1.00 85.31 167 GLU A O 1
#

Organism: NCBI:txid1076179

Secondary structure (DSSP, 8-state):
--BGGGTBB-----HHHHHTT--TTS-TTT----S-HHHHHT--GGGHHHHHHHHHTBHHHHHHHHT----HHHHHHHHTS-HHHHHHHHHHHHHHHHSS-GGG-TTTTPPPP-SS-HHHHHHHHTT-SSHHHHHHHS---TTSPPPHHHHHHHHHHHHHHHHHHH-

pLDDT: mean 92.8, std 6.65, range [61.12, 98.5]

Solvent-accessible surface area (backbone atoms only — not comparable to full-atom values): 9619 Å² total; per-residue (Å²): 121,70,42,67,91,78,57,16,28,36,38,77,69,47,74,71,46,40,76,71,71,41,58,82,57,15,22,68,82,87,54,48,75,84,60,67,59,71,66,48,55,65,68,54,73,92,51,42,70,60,55,54,56,51,33,50,33,25,42,90,20,19,49,54,73,77,69,55,74,76,51,73,67,37,50,48,60,55,68,75,41,56,73,66,57,48,51,51,52,44,47,53,47,44,49,71,58,50,67,60,32,46,92,78,30,91,66,56,69,59,84,72,80,88,74,86,45,60,69,61,51,24,23,52,39,66,36,62,58,20,35,67,36,26,33,68,66,53,65,44,51,36,68,49,88,78,51,70,69,54,51,53,51,55,37,51,56,34,50,52,51,49,52,68,67,70,110

InterPro domains:
  IPR020378 Protein of unknown function DUF4186 [PF13811] (71-162)